Protein AF-A0A512CZ30-F1 (afdb_monomer)

Secondary structure (DSSP, 8-state):
--HHHHHHHHHHHSSS------HHHHHHHHHHHHHHHHHHHHHHTSPPPTTTHHHHHHHHHHHHHHHHHHHHHHHHHHHHHHHHHHSS--HHHHHHHHHHHHHHHHHHHHHHHHH-

Sequence (116 aa):
MSQLLEKQTTRTEQGLPRLFRNRTVDYTLLVVGALVAAFGAYTYFVPATWVLAGLTEAWYLGSWIAGGVLLT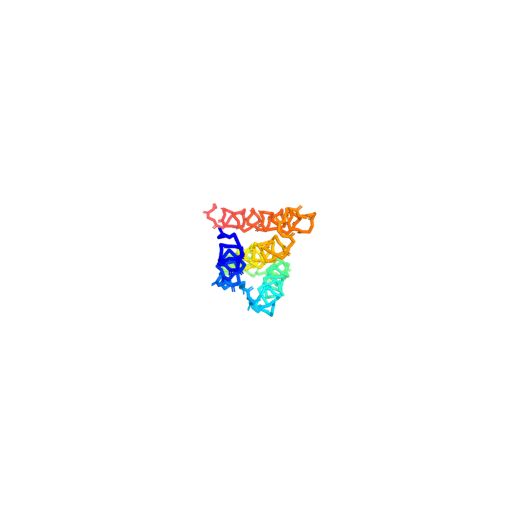AGFGLLGASVRDRSGHWTGDAVMSFVLATLSLAGAVTAAVVLIL

Solvent-accessible surface area (backbone atoms only — not comparable to full-atom values): 5931 Å² total; per-residue (Å²): 143,53,69,69,56,56,57,45,54,56,51,57,65,68,63,53,79,73,75,82,64,60,61,66,56,33,51,48,29,35,53,52,11,50,51,34,28,50,48,14,60,52,51,69,74,54,91,64,56,85,89,44,38,69,61,50,50,53,49,22,36,47,25,32,27,53,8,15,49,32,28,19,52,13,25,42,50,46,14,51,56,44,27,69,69,66,76,47,91,41,72,67,21,53,50,25,41,51,52,12,52,52,26,39,49,52,13,51,52,32,49,51,64,72,71,108

Foldseek 3Di:
DPVVVVVVVVVVVVPPPLPPPPLCQLVVLLVQLVVLLVVLVVLVPDDDDPVCVLVSLCRSLVSLLSSLQSLLVSLQVVLVNVCSVVVHHDPSSVVSNVSSVVSNVRNVVSVVVNVD

Radius of gyration: 20.77 Å; Cα contacts (8 Å, |Δi|>4): 120; chains: 1; bounding box: 44×31×70 Å

Structure (mmCIF, N/CA/C/O backbone):
data_AF-A0A512CZ30-F1
#
_entry.id   AF-A0A512CZ30-F1
#
loop_
_atom_site.group_PDB
_atom_site.id
_atom_site.type_symbol
_atom_site.label_atom_id
_atom_site.label_alt_id
_atom_site.label_comp_id
_atom_site.label_asym_id
_atom_site.label_entity_id
_atom_site.label_seq_id
_atom_site.pdbx_PDB_ins_code
_atom_site.Cartn_x
_atom_site.Cartn_y
_atom_site.Cartn_z
_atom_site.occupancy
_atom_site.B_iso_or_equiv
_atom_site.auth_seq_id
_atom_site.auth_comp_id
_atom_site.auth_asym_id
_atom_site.auth_atom_id
_atom_site.pdbx_PDB_model_num
ATOM 1 N N . MET A 1 1 ? -23.695 19.199 43.116 1.00 48.78 1 MET A N 1
ATOM 2 C CA . MET A 1 1 ? -22.975 19.846 41.995 1.00 48.78 1 MET A CA 1
ATOM 3 C C . MET A 1 1 ? -22.062 18.823 41.309 1.00 48.78 1 MET A C 1
ATOM 5 O O . MET A 1 1 ? -20.856 18.965 41.342 1.00 48.78 1 MET A O 1
ATOM 9 N N . SER A 1 2 ? -22.635 17.741 40.767 1.00 58.16 2 SER A N 1
ATOM 10 C CA . SER A 1 2 ? -21.868 16.608 40.201 1.00 58.16 2 SER A CA 1
ATOM 11 C C . SER A 1 2 ? -22.478 16.134 38.874 1.00 58.16 2 SER A C 1
ATOM 13 O O . SER A 1 2 ? -21.786 16.023 37.871 1.00 58.16 2 SER A O 1
ATOM 15 N N . GLN A 1 3 ? -23.812 16.065 38.791 1.00 55.78 3 GLN A N 1
ATOM 16 C CA . GLN A 1 3 ? -24.497 15.653 37.557 1.00 55.78 3 GLN A CA 1
ATOM 17 C C . GLN A 1 3 ? -24.366 16.630 36.376 1.00 55.78 3 GLN A C 1
ATOM 19 O O . GLN A 1 3 ? -24.480 16.226 35.223 1.00 55.78 3 GLN A O 1
ATOM 24 N N . LEU A 1 4 ? -24.112 17.917 36.640 1.00 55.28 4 LEU A N 1
ATOM 25 C CA . LEU A 1 4 ? -23.858 18.893 35.575 1.00 55.28 4 LEU A CA 1
ATOM 26 C C . LEU A 1 4 ? -22.470 18.717 34.949 1.00 55.28 4 LEU A C 1
ATOM 28 O O . LEU A 1 4 ? -22.330 18.959 33.756 1.00 55.28 4 LEU A O 1
ATOM 32 N N . LEU A 1 5 ? -21.480 18.265 35.729 1.00 55.53 5 LEU A N 1
ATOM 33 C CA . LEU A 1 5 ? -20.143 17.951 35.224 1.00 55.53 5 LEU A CA 1
ATOM 34 C C . LEU A 1 5 ? -20.184 16.677 34.381 1.00 55.53 5 LEU A C 1
ATOM 36 O O . LEU A 1 5 ? -19.722 16.697 33.252 1.00 55.53 5 LEU A O 1
ATOM 40 N N . GLU A 1 6 ? -20.854 15.628 34.854 1.00 52.81 6 GLU A N 1
ATOM 41 C CA . GLU A 1 6 ? -20.995 14.356 34.128 1.00 52.81 6 GLU A CA 1
ATOM 42 C C . GLU A 1 6 ? -21.797 14.490 32.816 1.00 52.81 6 GLU A C 1
ATOM 44 O O . GLU A 1 6 ? -21.465 13.891 31.788 1.00 52.81 6 GLU A O 1
ATOM 49 N N . LYS A 1 7 ? -22.809 15.371 32.799 1.00 51.69 7 LYS A N 1
ATOM 50 C CA . LYS A 1 7 ? -23.544 15.743 31.578 1.00 51.69 7 LYS A CA 1
ATOM 51 C C . LYS A 1 7 ? -22.708 16.599 30.614 1.00 51.69 7 LYS A C 1
ATOM 53 O O . LYS A 1 7 ? -22.988 16.619 29.418 1.00 51.69 7 LYS A O 1
ATOM 58 N N . GLN A 1 8 ? -21.707 17.329 31.110 1.00 52.22 8 GLN A N 1
ATOM 59 C CA . GLN A 1 8 ? -20.781 18.095 30.272 1.00 52.22 8 GLN A CA 1
ATOM 60 C C . GLN A 1 8 ? -19.730 17.174 29.645 1.00 52.22 8 GLN A C 1
ATOM 62 O O . GLN A 1 8 ? -19.528 17.279 28.440 1.00 52.22 8 GLN A O 1
ATOM 67 N N . THR A 1 9 ? -19.155 16.225 30.397 1.00 52.88 9 THR A N 1
ATOM 68 C CA . THR A 1 9 ? -18.165 15.263 29.876 1.00 52.88 9 THR A CA 1
ATOM 69 C C . THR A 1 9 ? -18.752 14.376 28.781 1.00 52.88 9 THR A C 1
ATOM 71 O O . THR A 1 9 ? -18.166 14.244 27.708 1.00 52.88 9 THR A O 1
ATOM 74 N N . THR A 1 10 ? -19.962 13.851 28.994 1.00 52.53 10 THR A N 1
ATOM 75 C CA . THR A 1 10 ? -20.674 13.049 27.981 1.00 52.53 10 THR A CA 1
ATOM 76 C C . THR A 1 10 ? -20.994 13.846 26.712 1.00 52.53 10 THR A C 1
ATOM 78 O O . THR A 1 10 ? -20.930 13.304 25.607 1.00 52.53 10 THR A O 1
ATOM 81 N N . ARG A 1 11 ? -21.271 15.152 26.837 1.00 46.12 11 ARG A N 1
ATOM 82 C CA . ARG A 1 11 ? -21.547 16.038 25.696 1.00 46.12 11 ARG A CA 1
ATOM 83 C C . ARG A 1 11 ? -20.279 16.470 24.956 1.00 46.12 11 ARG A C 1
ATOM 85 O O . ARG A 1 1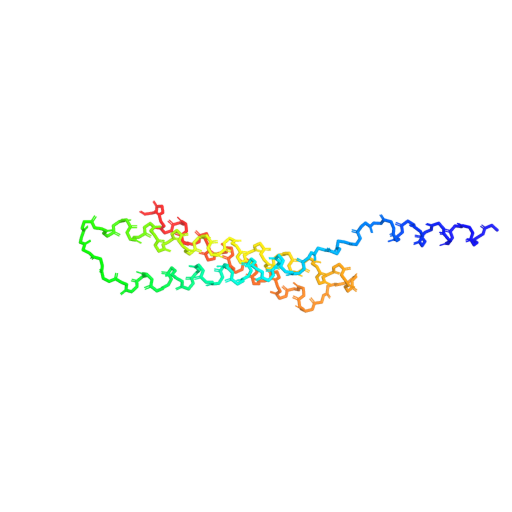1 ? -20.330 16.625 23.739 1.00 46.12 11 ARG A O 1
ATOM 92 N N . THR A 1 12 ? -19.150 16.637 25.646 1.00 52.50 12 THR A N 1
ATOM 93 C CA . THR A 1 12 ? -17.856 16.922 25.002 1.00 52.50 12 THR A CA 1
ATOM 94 C C . THR A 1 12 ? -17.281 15.696 24.295 1.00 52.50 12 THR A C 1
ATOM 96 O O . THR A 1 12 ? -16.701 15.841 23.224 1.00 52.50 12 THR A O 1
ATOM 99 N N . GLU A 1 13 ? -17.521 14.484 24.802 1.00 49.53 13 GLU A N 1
ATOM 100 C CA . GLU A 1 13 ? -17.125 13.236 24.127 1.00 49.53 13 GLU A CA 1
ATOM 101 C C . GLU A 1 13 ? -18.029 12.872 22.934 1.00 49.53 13 GLU A C 1
ATOM 103 O O . GLU A 1 13 ? -17.582 12.218 21.991 1.00 49.53 13 GLU A O 1
ATOM 108 N N . GLN A 1 14 ? -19.287 13.327 22.925 1.00 49.03 14 GLN A N 1
ATOM 109 C CA . GLN A 1 14 ? -20.185 13.225 21.763 1.00 49.03 14 GLN A CA 1
ATOM 110 C C . GLN A 1 14 ? -19.920 14.286 20.681 1.00 49.03 14 GLN A C 1
ATOM 112 O O . GLN A 1 14 ? -20.440 14.157 19.574 1.00 49.03 14 GLN A O 1
ATOM 117 N N . GLY A 1 15 ? -19.144 15.328 20.996 1.00 42.22 15 GLY A N 1
ATOM 118 C CA . GLY A 1 15 ? -18.859 16.460 20.110 1.00 42.22 15 GLY A CA 1
ATOM 119 C C . GLY A 1 15 ? -17.564 16.344 19.308 1.00 42.22 15 GLY A C 1
ATOM 120 O O . GLY A 1 15 ? -17.354 17.137 18.391 1.00 42.22 15 GLY A O 1
ATOM 121 N N . LEU A 1 16 ? -16.703 15.363 19.602 1.00 46.06 16 LEU A N 1
ATOM 122 C CA . LEU A 1 16 ? -15.667 14.993 18.645 1.00 46.06 16 LEU A CA 1
ATOM 123 C C . LEU A 1 16 ? -16.392 14.360 17.461 1.00 46.06 16 LEU A C 1
ATOM 125 O O . LEU A 1 16 ? -17.146 13.408 17.684 1.00 46.06 16 LEU A O 1
ATOM 129 N N . PRO A 1 17 ? -16.221 14.867 16.227 1.00 46.50 17 PRO A N 1
ATOM 130 C CA . PRO A 1 17 ? -16.768 14.207 15.062 1.00 46.50 17 PRO A CA 1
ATOM 131 C C . PRO A 1 17 ? -16.122 12.828 15.031 1.00 46.50 17 PRO A C 1
ATOM 133 O O . PRO A 1 17 ? -14.997 12.669 14.562 1.00 46.50 17 PRO A O 1
ATOM 136 N N . ARG A 1 18 ? -16.819 11.828 15.586 1.00 55.78 18 ARG A N 1
ATOM 137 C CA . ARG A 1 18 ? -16.563 10.426 15.304 1.00 55.78 18 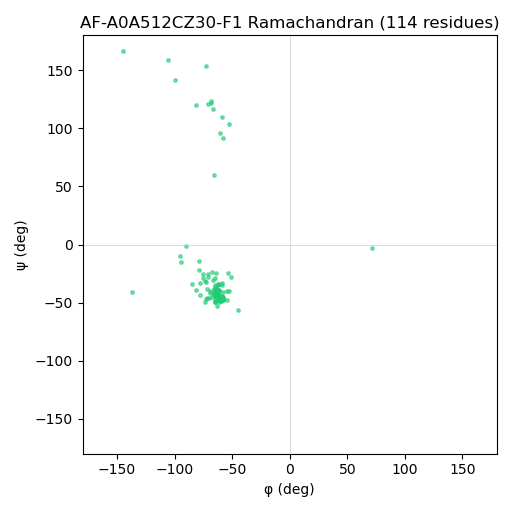ARG A CA 1
ATOM 138 C C . ARG A 1 18 ? -16.625 10.405 13.804 1.00 55.78 18 ARG A C 1
ATOM 140 O O . ARG A 1 18 ? -17.702 10.612 13.245 1.00 55.78 18 ARG A O 1
ATOM 147 N N . LEU A 1 19 ? -15.455 10.331 13.181 1.00 52.31 19 LEU A N 1
ATOM 148 C CA . LEU A 1 19 ? -15.311 10.300 11.749 1.00 52.31 19 LEU A CA 1
ATOM 149 C C . LEU A 1 19 ? -16.122 9.080 11.313 1.00 52.31 19 LEU A C 1
ATOM 151 O O . LEU A 1 19 ? -15.618 7.963 11.248 1.00 52.31 19 LEU A O 1
ATOM 155 N N . PHE A 1 20 ? -17.398 9.292 10.994 1.00 49.22 20 PHE A N 1
ATOM 156 C CA . PHE A 1 20 ? -18.168 8.485 10.065 1.00 49.22 20 PHE A CA 1
ATOM 157 C C . PHE A 1 20 ? -17.516 8.718 8.697 1.00 49.22 20 PHE A C 1
ATOM 159 O O . PHE A 1 20 ? -18.087 9.282 7.769 1.00 49.22 20 PHE A O 1
ATOM 166 N N . ARG A 1 21 ? -16.230 8.371 8.615 1.00 63.00 21 ARG A N 1
ATOM 167 C CA . ARG A 1 21 ? -15.422 8.374 7.417 1.00 63.00 21 ARG A CA 1
ATOM 168 C C . ARG A 1 21 ? -15.960 7.222 6.606 1.00 63.00 21 ARG A C 1
ATOM 170 O O . ARG A 1 21 ? -16.062 6.096 7.093 1.00 63.00 21 ARG A O 1
ATOM 177 N N . ASN A 1 22 ? -16.428 7.554 5.413 1.00 71.19 22 ASN A N 1
ATOM 178 C CA . ASN A 1 22 ? -17.122 6.621 4.556 1.00 71.19 22 ASN A CA 1
ATOM 179 C C . ASN A 1 22 ? -16.197 5.434 4.256 1.00 71.19 22 ASN A C 1
ATOM 181 O O . ASN A 1 22 ? -15.232 5.599 3.514 1.00 71.19 22 ASN A O 1
ATOM 185 N N . ARG A 1 23 ? -16.502 4.246 4.801 1.00 71.00 23 ARG A N 1
ATOM 186 C CA . ARG A 1 23 ? -15.739 3.011 4.532 1.00 71.00 23 ARG A CA 1
ATOM 187 C C . ARG A 1 23 ? -15.611 2.715 3.044 1.00 71.00 23 ARG A C 1
ATOM 189 O O . ARG A 1 23 ? -14.678 2.036 2.638 1.00 71.00 23 ARG A O 1
ATOM 196 N N . THR A 1 24 ? -16.539 3.229 2.237 1.00 79.88 24 THR A N 1
ATOM 197 C CA . THR A 1 24 ? -16.451 3.160 0.779 1.00 79.88 24 THR A CA 1
ATOM 198 C C . THR A 1 24 ? -15.112 3.703 0.290 1.00 79.88 24 THR A C 1
ATOM 200 O O . THR A 1 24 ? -14.514 3.078 -0.568 1.00 79.88 24 THR A O 1
ATOM 203 N N . VAL A 1 25 ? -14.589 4.788 0.873 1.00 79.31 25 VAL A N 1
ATOM 204 C CA . VAL A 1 25 ? -13.286 5.352 0.489 1.00 79.31 25 VAL A CA 1
ATOM 205 C C . VAL A 1 25 ? -12.159 4.372 0.807 1.00 79.31 25 VAL A C 1
ATOM 207 O O . VAL A 1 25 ? -11.376 4.049 -0.081 1.00 79.31 25 VAL A O 1
ATOM 210 N N . ASP A 1 26 ? -12.116 3.830 2.024 1.00 80.00 26 ASP A N 1
ATOM 211 C CA . ASP A 1 26 ? -11.079 2.874 2.433 1.00 80.00 26 ASP A CA 1
ATOM 212 C C . ASP A 1 26 ? -11.103 1.624 1.539 1.00 80.00 26 ASP A C 1
ATOM 214 O O . ASP A 1 26 ? -10.072 1.217 1.004 1.00 80.00 26 ASP A O 1
ATOM 218 N N . TYR A 1 27 ? -12.291 1.063 1.288 1.00 81.69 27 TYR A N 1
ATOM 219 C CA . TYR A 1 27 ? -12.450 -0.079 0.389 1.00 81.69 27 TYR A CA 1
ATOM 220 C C . TYR A 1 27 ? -12.110 0.266 -1.059 1.00 81.69 27 TYR A C 1
ATOM 222 O O . TYR A 1 27 ? -11.472 -0.542 -1.725 1.00 81.69 27 TYR A O 1
ATOM 230 N N . THR A 1 28 ? -12.471 1.451 -1.556 1.00 85.44 28 THR A N 1
ATOM 231 C CA . THR A 1 28 ? -12.085 1.867 -2.911 1.00 85.44 28 THR A CA 1
ATOM 232 C C . THR A 1 28 ? -10.575 2.006 -3.039 1.00 85.44 28 THR A C 1
ATOM 234 O O . THR A 1 28 ? -10.025 1.531 -4.023 1.00 85.44 28 THR A O 1
ATOM 237 N N . LEU A 1 29 ? -9.884 2.565 -2.042 1.00 85.81 29 LEU A N 1
ATOM 238 C CA . LEU A 1 29 ? -8.424 2.665 -2.046 1.00 85.81 29 LEU A CA 1
ATOM 239 C C . LEU A 1 29 ? -7.771 1.284 -2.030 1.00 85.81 29 LEU A C 1
ATOM 241 O O . LEU A 1 29 ? -6.824 1.052 -2.776 1.00 85.81 29 LEU A O 1
ATOM 245 N N . LEU A 1 30 ? -8.309 0.355 -1.236 1.00 88.81 30 LEU A N 1
ATOM 246 C CA . LEU A 1 30 ? -7.822 -1.021 -1.198 1.00 88.81 30 LEU A CA 1
ATOM 247 C C . LEU A 1 30 ? -8.042 -1.748 -2.527 1.00 88.81 30 LEU A C 1
ATOM 249 O O . LEU A 1 30 ? -7.112 -2.355 -3.049 1.00 88.81 30 LEU A O 1
ATOM 253 N N . VAL A 1 31 ? -9.247 -1.664 -3.097 1.00 90.50 31 VAL A N 1
ATOM 254 C CA . VAL A 1 31 ? -9.585 -2.316 -4.370 1.00 90.50 31 VAL A CA 1
ATOM 255 C C . VAL A 1 31 ? -8.771 -1.717 -5.512 1.00 90.50 31 VAL A C 1
ATOM 257 O O . VAL A 1 31 ? -8.143 -2.460 -6.260 1.00 90.50 31 VAL A O 1
ATOM 260 N N . VAL A 1 32 ? -8.726 -0.389 -5.635 1.00 91.06 32 VAL A N 1
ATOM 261 C CA . VAL A 1 32 ? -7.956 0.283 -6.691 1.00 91.06 32 VAL A CA 1
ATOM 262 C C . VAL A 1 32 ? -6.466 0.003 -6.518 1.00 91.06 32 VAL A C 1
ATOM 264 O O . VAL A 1 32 ? -5.811 -0.362 -7.487 1.00 91.06 32 VAL A O 1
ATOM 267 N N . GLY A 1 33 ? -5.931 0.096 -5.298 1.00 84.50 33 GLY A N 1
ATOM 268 C CA . GLY A 1 33 ? -4.528 -0.207 -5.025 1.00 84.50 33 GLY A CA 1
ATOM 269 C C . GLY A 1 33 ? -4.155 -1.648 -5.380 1.00 84.50 33 GLY A C 1
ATOM 270 O O . GLY A 1 33 ? -3.146 -1.873 -6.047 1.00 84.50 33 GLY A O 1
ATOM 271 N N . ALA A 1 34 ? -5.002 -2.617 -5.022 1.00 89.50 34 ALA A N 1
ATOM 272 C CA . ALA A 1 34 ? -4.804 -4.022 -5.372 1.00 89.50 34 ALA A CA 1
ATOM 273 C C . ALA A 1 34 ? -4.865 -4.257 -6.889 1.00 89.50 34 ALA A C 1
ATOM 275 O O . ALA A 1 34 ? -4.016 -4.962 -7.429 1.00 89.50 34 ALA A O 1
ATOM 276 N N . LEU A 1 35 ? -5.829 -3.647 -7.586 1.00 91.44 35 LEU A N 1
ATOM 277 C CA . LEU A 1 35 ? -5.952 -3.754 -9.043 1.00 91.44 35 LEU A CA 1
ATOM 278 C C . LEU A 1 35 ? -4.742 -3.150 -9.760 1.00 91.44 35 LEU A C 1
ATOM 280 O O . LEU A 1 35 ? -4.221 -3.758 -10.690 1.00 91.44 35 LEU A O 1
ATOM 284 N N . VAL A 1 36 ? -4.271 -1.985 -9.315 1.00 88.94 36 VAL A N 1
ATOM 285 C CA . VAL A 1 36 ? -3.104 -1.309 -9.895 1.00 88.94 36 VAL A CA 1
ATOM 286 C C . VAL A 1 36 ? -1.827 -2.124 -9.659 1.00 88.94 36 VAL A C 1
ATOM 288 O O . VAL A 1 36 ? -1.044 -2.311 -10.588 1.00 88.94 36 VAL A O 1
ATOM 291 N N . ALA A 1 37 ? -1.642 -2.686 -8.462 1.00 82.94 37 ALA A N 1
ATOM 292 C CA . ALA A 1 37 ? -0.513 -3.572 -8.178 1.00 82.94 37 ALA A CA 1
ATOM 293 C C . ALA A 1 37 ? -0.568 -4.866 -9.013 1.00 82.94 37 ALA A C 1
ATOM 295 O O . ALA A 1 37 ? 0.435 -5.267 -9.604 1.00 82.94 37 ALA A O 1
ATOM 296 N N . ALA A 1 38 ? -1.743 -5.495 -9.121 1.00 83.12 38 ALA A N 1
ATOM 297 C CA . ALA A 1 38 ? -1.944 -6.693 -9.937 1.00 83.12 38 ALA A CA 1
ATOM 298 C C . ALA A 1 38 ? -1.709 -6.419 -11.429 1.00 83.12 38 ALA A C 1
ATOM 300 O O . ALA A 1 38 ? -1.115 -7.241 -12.125 1.00 83.12 38 ALA A O 1
ATOM 301 N N . PHE A 1 39 ? -2.125 -5.250 -11.915 1.00 82.31 39 PHE A N 1
ATOM 302 C CA . PHE A 1 39 ? -1.837 -4.806 -13.272 1.00 82.31 39 PHE A CA 1
ATOM 303 C C . PHE A 1 39 ? -0.331 -4.626 -13.497 1.00 82.31 39 PHE A C 1
ATOM 305 O O . PHE A 1 39 ? 0.196 -5.145 -14.478 1.00 82.31 39 PHE A O 1
ATOM 312 N N . GLY A 1 40 ? 0.380 -3.994 -12.556 1.00 77.69 40 GLY A N 1
ATOM 313 C CA . GLY A 1 40 ? 1.842 -3.919 -12.581 1.00 77.69 40 GLY A CA 1
ATOM 314 C C . GLY A 1 40 ? 2.491 -5.304 -12.670 1.00 77.69 40 GLY A C 1
ATOM 315 O O . GLY A 1 40 ? 3.339 -5.543 -13.529 1.00 77.69 40 GLY A O 1
ATOM 316 N N . ALA A 1 41 ? 2.047 -6.250 -11.839 1.00 81.25 41 ALA A N 1
ATOM 317 C CA . ALA A 1 41 ? 2.519 -7.634 -11.869 1.00 81.25 41 ALA A CA 1
ATOM 318 C C . ALA A 1 41 ? 2.228 -8.332 -13.207 1.00 81.25 41 ALA A C 1
ATOM 320 O O . ALA A 1 41 ? 3.080 -9.052 -13.712 1.00 81.25 41 ALA A O 1
ATOM 321 N N . TYR A 1 42 ? 1.064 -8.095 -13.815 1.00 78.81 42 TYR A N 1
ATOM 322 C CA . TYR A 1 42 ? 0.742 -8.610 -15.147 1.00 78.81 42 TYR A CA 1
ATOM 323 C C . TYR A 1 42 ? 1.684 -8.042 -16.216 1.00 78.81 42 TYR A C 1
ATOM 325 O O . TYR A 1 42 ? 2.246 -8.796 -17.008 1.00 78.81 42 TYR A O 1
ATOM 333 N N . THR A 1 43 ? 1.902 -6.723 -16.213 1.00 77.00 43 THR A N 1
ATOM 334 C CA . THR A 1 43 ? 2.744 -6.054 -17.216 1.00 77.00 43 THR A CA 1
ATOM 335 C C . THR A 1 43 ? 4.209 -6.475 -17.162 1.00 77.00 43 THR A C 1
ATOM 337 O O . THR A 1 43 ? 4.872 -6.437 -18.192 1.00 77.00 43 THR A O 1
ATOM 340 N N . TYR A 1 44 ? 4.694 -6.956 -16.013 1.00 75.69 44 TYR A N 1
ATOM 341 C CA . TYR A 1 44 ? 6.032 -7.540 -15.886 1.00 75.69 44 TYR A CA 1
ATOM 342 C C . TYR A 1 44 ? 6.250 -8.750 -16.814 1.00 75.69 44 TYR A C 1
ATOM 344 O O . TYR A 1 44 ? 7.350 -8.956 -17.317 1.00 75.69 44 TYR A O 1
ATOM 352 N N . PHE A 1 45 ? 5.206 -9.540 -17.081 1.00 76.00 45 PHE A N 1
ATOM 353 C CA . PHE A 1 45 ? 5.293 -10.723 -17.945 1.00 76.00 45 PHE A CA 1
ATOM 354 C C . PHE A 1 45 ? 5.022 -10.424 -19.427 1.00 76.00 45 PHE A C 1
ATOM 356 O O . PHE A 1 45 ? 5.065 -11.339 -20.251 1.00 76.00 45 PHE A O 1
ATOM 363 N N . VAL A 1 46 ? 4.721 -9.171 -19.787 1.00 71.94 46 VAL A N 1
ATOM 364 C CA . VAL A 1 46 ? 4.435 -8.789 -21.174 1.00 71.94 46 VAL A CA 1
ATOM 365 C C . VAL A 1 46 ? 5.758 -8.594 -21.923 1.00 71.94 46 VAL A C 1
ATOM 367 O O . VAL A 1 46 ? 6.548 -7.732 -21.539 1.00 71.94 46 VAL A O 1
ATOM 370 N N . PRO A 1 47 ? 6.023 -9.352 -23.005 1.00 63.78 47 PRO A N 1
ATOM 371 C CA . PRO A 1 47 ? 7.264 -9.213 -23.753 1.00 63.78 47 PRO A CA 1
ATOM 372 C C . PRO A 1 47 ? 7.322 -7.848 -24.451 1.00 63.78 47 PRO A C 1
ATOM 374 O O . PRO A 1 47 ? 6.515 -7.551 -25.332 1.00 63.78 47 PRO A O 1
ATOM 377 N N . ALA A 1 48 ? 8.294 -7.023 -24.062 1.00 66.00 48 ALA A N 1
ATOM 378 C CA . ALA A 1 48 ? 8.577 -5.735 -24.683 1.00 66.00 48 ALA A CA 1
ATOM 379 C C . ALA A 1 48 ? 9.750 -5.848 -25.663 1.00 66.00 48 ALA A C 1
ATOM 381 O O . ALA A 1 48 ? 10.738 -6.538 -25.411 1.00 66.00 48 ALA A O 1
ATOM 382 N N . THR A 1 49 ? 9.658 -5.152 -26.796 1.00 70.62 49 THR A N 1
ATOM 383 C CA . THR A 1 49 ? 10.799 -4.994 -27.704 1.00 70.62 49 THR A CA 1
ATOM 384 C C . THR A 1 49 ? 11.823 -4.034 -27.090 1.00 70.62 49 THR A C 1
ATOM 386 O O . THR A 1 49 ? 11.469 -3.150 -26.313 1.00 70.62 49 THR A O 1
ATOM 389 N N . TRP A 1 50 ? 13.100 -4.171 -27.461 1.00 57.84 50 TRP A N 1
ATOM 390 C CA . TRP A 1 50 ? 14.229 -3.417 -26.889 1.00 57.84 50 TRP A CA 1
ATOM 391 C C . TRP A 1 50 ? 14.047 -1.886 -26.850 1.00 57.84 50 TRP A C 1
ATOM 393 O O . TRP A 1 50 ? 14.583 -1.232 -25.965 1.00 57.84 50 TRP A O 1
ATOM 403 N N . VAL A 1 51 ? 13.264 -1.314 -27.773 1.00 56.19 51 VAL A N 1
ATOM 404 C CA . VAL A 1 51 ? 12.962 0.132 -27.835 1.00 56.19 51 VAL A CA 1
ATOM 405 C C . VAL A 1 51 ? 11.956 0.567 -26.761 1.00 56.19 51 VAL A C 1
ATOM 407 O O . VAL A 1 51 ? 11.989 1.704 -26.304 1.00 56.19 51 VAL A O 1
ATOM 410 N N . LEU A 1 52 ? 11.066 -0.333 -26.345 1.00 66.56 52 LEU A N 1
ATOM 411 C CA . LEU A 1 52 ? 10.052 -0.079 -25.323 1.00 66.56 52 LEU A CA 1
ATOM 412 C C . LEU A 1 52 ? 10.504 -0.509 -23.927 1.00 66.56 52 LEU A C 1
ATOM 414 O O . LEU A 1 52 ? 9.896 -0.048 -22.971 1.00 66.56 52 LEU A O 1
ATOM 418 N N . ALA A 1 53 ? 11.570 -1.312 -23.805 1.00 66.31 53 ALA A N 1
ATOM 419 C CA . ALA A 1 53 ? 12.028 -1.935 -22.560 1.00 66.31 53 ALA A CA 1
ATOM 420 C C . ALA A 1 53 ? 12.035 -0.970 -21.359 1.00 66.31 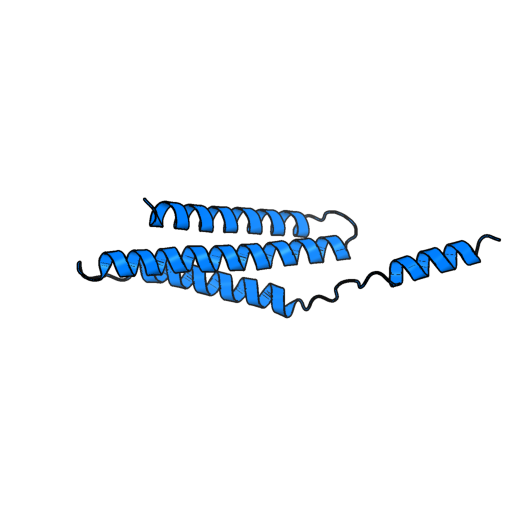53 ALA A C 1
ATOM 422 O O . ALA A 1 53 ? 11.290 -1.203 -20.409 1.00 66.31 53 ALA A O 1
ATOM 423 N N . GLY A 1 54 ? 12.739 0.165 -21.453 1.00 65.81 54 GLY A N 1
ATOM 424 C CA . GLY A 1 54 ? 12.792 1.153 -20.364 1.00 65.81 54 GLY A CA 1
ATOM 425 C C . GLY A 1 54 ? 11.456 1.854 -20.072 1.00 65.81 54 GLY A C 1
ATOM 426 O O . GLY A 1 54 ? 11.161 2.185 -18.925 1.00 65.81 54 GLY A O 1
ATOM 427 N N . LEU A 1 55 ? 10.594 2.035 -21.080 1.00 75.69 55 LEU A N 1
ATOM 428 C CA . LEU A 1 55 ? 9.245 2.574 -20.874 1.00 75.69 55 LEU A CA 1
ATOM 429 C C . LEU A 1 55 ? 8.343 1.547 -20.174 1.00 75.69 55 LEU A C 1
ATOM 431 O O . LEU A 1 55 ? 7.555 1.911 -19.304 1.00 75.69 55 LEU A O 1
ATOM 435 N N . THR A 1 56 ? 8.478 0.264 -20.513 1.00 76.69 56 THR A N 1
ATOM 436 C CA . THR A 1 56 ? 7.790 -0.834 -19.820 1.00 76.69 56 THR A CA 1
ATOM 437 C C . THR A 1 56 ? 8.254 -0.976 -18.378 1.00 76.69 56 THR A C 1
ATOM 439 O O . THR A 1 56 ? 7.408 -1.181 -17.513 1.00 76.69 56 THR A O 1
ATOM 442 N N . GLU A 1 57 ? 9.550 -0.814 -18.104 1.00 77.44 57 GLU A N 1
ATOM 443 C CA . GLU A 1 57 ? 10.104 -0.832 -16.745 1.00 77.44 57 GLU A CA 1
ATOM 444 C C . GLU A 1 57 ? 9.525 0.275 -15.875 1.00 77.44 57 GLU A C 1
ATOM 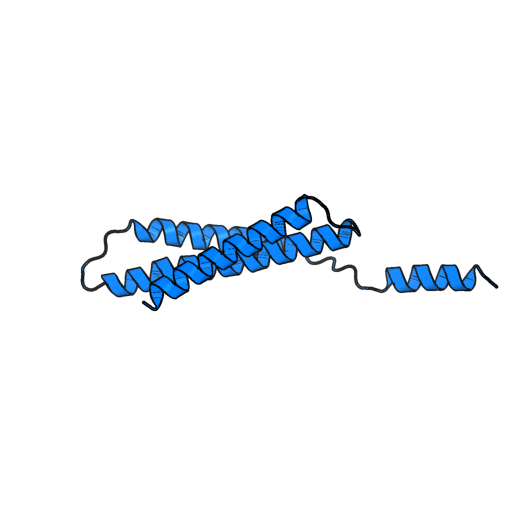446 O O . GLU A 1 57 ? 8.971 0.002 -14.807 1.00 77.44 57 GLU A O 1
ATOM 451 N N . ALA A 1 58 ? 9.526 1.509 -16.382 1.00 83.00 58 ALA A N 1
ATOM 452 C CA . ALA A 1 58 ? 8.865 2.627 -15.721 1.00 83.00 58 ALA A CA 1
ATOM 453 C C . ALA A 1 58 ? 7.363 2.383 -15.510 1.00 83.00 58 ALA A C 1
ATOM 455 O O . ALA A 1 58 ? 6.805 2.789 -14.490 1.00 83.00 58 ALA A O 1
ATOM 456 N N . TRP A 1 59 ? 6.704 1.696 -16.442 1.00 83.25 59 TRP A N 1
ATOM 457 C CA . TRP A 1 59 ? 5.270 1.437 -16.380 1.00 83.25 59 TRP A CA 1
ATOM 458 C C . TRP A 1 59 ? 4.889 0.388 -15.333 1.00 83.25 59 TRP A C 1
ATOM 460 O O . TRP A 1 59 ? 4.000 0.636 -14.507 1.00 83.25 59 TRP A O 1
ATOM 470 N N . TYR A 1 60 ? 5.556 -0.771 -15.326 1.00 82.25 60 TYR A N 1
ATOM 471 C CA . TYR A 1 60 ? 5.247 -1.800 -14.338 1.00 82.25 60 TYR A CA 1
ATOM 472 C C . TYR A 1 60 ? 5.708 -1.355 -12.948 1.00 82.25 60 TYR A C 1
ATOM 474 O O . TYR A 1 60 ? 4.902 -1.399 -12.020 1.00 82.25 60 TYR A O 1
ATOM 482 N N . LEU A 1 61 ? 6.927 -0.822 -12.786 1.00 85.56 61 LEU A N 1
ATOM 483 C CA . LEU A 1 61 ? 7.398 -0.321 -11.486 1.00 85.56 61 LEU A CA 1
ATOM 484 C C . LEU A 1 61 ? 6.542 0.850 -11.002 1.00 85.56 61 LEU A C 1
ATOM 486 O O . LEU A 1 61 ? 6.143 0.871 -9.840 1.00 85.56 61 LEU A O 1
ATOM 490 N N . GLY A 1 62 ? 6.162 1.769 -11.893 1.00 87.25 62 GLY A N 1
ATOM 491 C CA . GLY A 1 62 ? 5.233 2.857 -11.585 1.00 87.25 62 GLY A CA 1
ATOM 492 C C . GLY A 1 62 ? 3.882 2.356 -11.072 1.00 87.25 62 GLY A C 1
ATOM 493 O O . GLY A 1 62 ? 3.357 2.886 -10.091 1.00 87.25 62 GLY A O 1
ATOM 494 N N . SER A 1 63 ? 3.352 1.285 -11.665 1.00 86.94 63 SER A N 1
ATOM 495 C CA . SER A 1 63 ? 2.120 0.636 -11.200 1.00 86.94 63 SER A CA 1
ATOM 496 C C . SER A 1 63 ? 2.296 0.001 -9.815 1.00 86.94 63 SER A C 1
ATOM 498 O O . SER A 1 63 ? 1.440 0.164 -8.950 1.00 86.94 63 SER A O 1
ATOM 500 N N . TRP A 1 64 ? 3.426 -0.654 -9.544 1.00 87.19 64 TRP A N 1
ATOM 501 C CA . TRP A 1 64 ? 3.730 -1.188 -8.209 1.00 87.19 64 TRP A CA 1
ATOM 502 C C . TRP A 1 64 ? 3.837 -0.087 -7.146 1.00 87.19 64 TRP A C 1
ATOM 504 O O . TRP A 1 64 ? 3.288 -0.234 -6.053 1.00 87.19 64 TRP A O 1
ATOM 514 N N . ILE A 1 65 ? 4.473 1.041 -7.473 1.00 91.56 65 ILE A N 1
ATOM 515 C CA . ILE A 1 65 ? 4.580 2.205 -6.584 1.00 91.56 65 ILE A CA 1
ATOM 516 C C . ILE A 1 65 ? 3.189 2.778 -6.300 1.00 91.56 65 ILE A C 1
ATOM 518 O O . ILE A 1 65 ? 2.800 2.916 -5.140 1.00 91.56 65 ILE A O 1
ATOM 522 N N . ALA A 1 66 ? 2.416 3.079 -7.347 1.00 91.56 66 ALA A N 1
ATOM 523 C CA . ALA A 1 66 ? 1.084 3.659 -7.211 1.00 91.56 66 ALA A CA 1
ATOM 524 C C . ALA A 1 66 ? 0.136 2.735 -6.430 1.00 91.56 66 ALA A C 1
ATOM 526 O O . ALA A 1 66 ? -0.529 3.178 -5.492 1.00 91.56 66 ALA A O 1
ATOM 527 N N . GLY A 1 67 ? 0.118 1.442 -6.767 1.00 89.62 67 GLY A N 1
ATOM 528 C CA . GLY A 1 67 ? -0.676 0.434 -6.069 1.00 89.62 67 GLY A CA 1
ATOM 529 C C . GLY A 1 67 ? -0.284 0.317 -4.597 1.00 89.62 67 GLY A C 1
ATOM 530 O O . GLY A 1 67 ? -1.150 0.370 -3.723 1.00 89.62 67 GLY A O 1
ATOM 531 N N . GLY A 1 68 ? 1.017 0.250 -4.306 1.00 90.81 68 GLY A N 1
ATOM 532 C CA . GLY A 1 68 ? 1.525 0.145 -2.941 1.00 90.81 68 GLY A CA 1
ATOM 533 C C . GLY A 1 68 ? 1.234 1.381 -2.081 1.00 90.81 68 GLY A C 1
ATOM 534 O O . GLY A 1 68 ? 0.891 1.239 -0.905 1.00 90.81 68 GLY A O 1
ATOM 535 N N . VAL A 1 69 ? 1.276 2.592 -2.649 1.00 94.12 69 VAL A N 1
ATOM 536 C CA . VAL A 1 69 ? 0.888 3.833 -1.950 1.00 94.12 69 VAL A CA 1
ATOM 537 C C . VAL A 1 69 ? -0.612 3.854 -1.648 1.00 94.12 69 VAL A C 1
ATOM 539 O O . VAL A 1 69 ? -1.008 4.157 -0.521 1.00 94.12 69 VAL A O 1
ATOM 542 N N . LEU A 1 70 ? -1.453 3.486 -2.619 1.00 92.06 70 LEU A N 1
ATOM 543 C CA . LEU A 1 70 ? -2.908 3.433 -2.435 1.00 92.06 70 LEU A CA 1
ATOM 544 C C . LEU A 1 70 ? -3.315 2.399 -1.382 1.00 92.06 70 LEU A C 1
ATOM 546 O O . LEU A 1 70 ? -4.142 2.693 -0.519 1.00 92.06 70 LEU A O 1
ATOM 550 N N . LEU A 1 71 ? -2.692 1.222 -1.405 1.00 91.06 71 LEU A N 1
ATOM 551 C CA . LEU A 1 71 ? -2.883 0.184 -0.395 1.00 91.06 71 LEU A CA 1
ATOM 552 C C . LEU A 1 71 ? -2.421 0.651 0.989 1.00 91.06 71 LEU A C 1
ATOM 554 O O . LEU A 1 71 ? -3.139 0.451 1.965 1.00 91.06 71 LEU A O 1
ATOM 558 N N . THR A 1 72 ? -1.276 1.334 1.084 1.00 94.06 72 THR A N 1
ATOM 559 C CA . THR A 1 72 ? -0.793 1.920 2.348 1.00 94.06 72 THR A CA 1
ATOM 560 C C . THR A 1 72 ? -1.817 2.889 2.929 1.00 94.06 72 THR A C 1
ATOM 562 O O . THR A 1 72 ? -2.161 2.798 4.108 1.00 94.06 72 THR A O 1
ATOM 565 N N . ALA A 1 73 ? -2.342 3.793 2.098 1.00 90.69 73 ALA A N 1
ATOM 566 C CA . ALA A 1 73 ? -3.376 4.733 2.507 1.00 90.69 73 ALA A CA 1
ATOM 567 C C . ALA A 1 73 ? -4.661 4.002 2.930 1.00 90.69 73 ALA A C 1
ATOM 569 O O . ALA A 1 73 ? -5.187 4.272 4.006 1.00 90.69 73 ALA A O 1
ATOM 570 N N . GLY A 1 74 ? -5.139 3.040 2.135 1.00 88.81 74 GLY A N 1
ATOM 571 C CA . GLY A 1 74 ? -6.343 2.264 2.436 1.00 88.81 74 GLY A CA 1
ATOM 572 C C . GLY A 1 74 ? -6.238 1.484 3.748 1.00 88.81 74 GLY A C 1
ATOM 573 O O . GLY A 1 74 ? -7.120 1.584 4.600 1.00 88.81 74 GLY A O 1
ATOM 574 N N . PHE A 1 75 ? -5.138 0.760 3.959 1.00 90.69 75 PHE A N 1
ATOM 575 C CA . PHE A 1 75 ? -4.905 -0.014 5.178 1.00 90.69 75 PHE A CA 1
ATOM 576 C C . PHE A 1 75 ? -4.664 0.869 6.407 1.00 90.69 75 PHE A C 1
ATOM 578 O O . PHE A 1 75 ? -5.190 0.570 7.480 1.00 90.69 75 PHE A O 1
ATOM 585 N N . GLY A 1 76 ? -3.925 1.973 6.266 1.00 89.56 76 GLY A N 1
ATOM 586 C CA . GLY A 1 76 ? -3.694 2.917 7.360 1.00 89.56 76 GLY A CA 1
ATOM 587 C C . GLY A 1 76 ? -4.988 3.583 7.834 1.00 89.56 76 GLY A C 1
ATOM 588 O O . GLY A 1 76 ? -5.222 3.706 9.038 1.00 89.56 76 GLY A O 1
ATOM 589 N N . LEU A 1 77 ? -5.867 3.951 6.898 1.00 88.75 77 LEU A N 1
ATOM 590 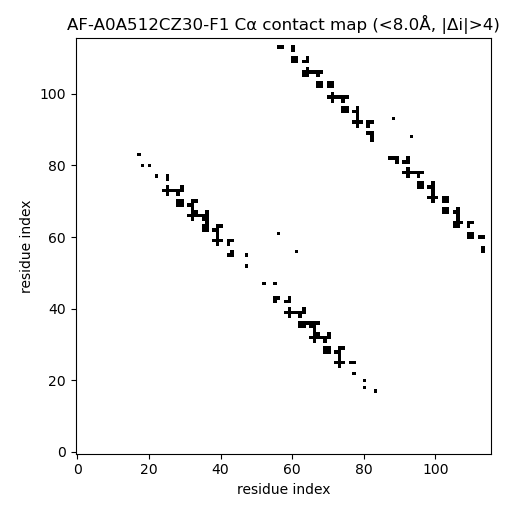C CA . LEU A 1 77 ? -7.189 4.494 7.218 1.00 88.75 77 LEU A CA 1
ATOM 591 C C . LEU A 1 77 ? -8.112 3.443 7.831 1.00 88.75 77 LEU A C 1
ATOM 593 O O . LEU A 1 77 ? -8.772 3.726 8.834 1.00 88.75 77 LEU A O 1
ATOM 597 N N . LEU A 1 78 ? -8.102 2.218 7.299 1.00 87.50 78 LEU A N 1
ATOM 598 C CA . LEU A 1 78 ? -8.862 1.107 7.861 1.00 87.50 78 LEU A CA 1
ATOM 599 C C . LEU A 1 78 ? -8.460 0.857 9.322 1.00 87.50 78 LEU A C 1
ATOM 601 O O . LEU A 1 78 ? -9.337 0.787 10.185 1.00 87.50 78 LEU A O 1
ATOM 605 N N . GLY A 1 79 ? -7.160 0.799 9.613 1.00 87.12 79 GLY A N 1
ATOM 606 C CA . GLY A 1 79 ? -6.636 0.573 10.960 1.00 87.12 79 GLY A CA 1
ATOM 607 C C . GLY A 1 79 ? -6.975 1.670 11.949 1.00 87.12 79 GLY A C 1
ATOM 608 O O . GLY A 1 79 ? -7.430 1.373 13.057 1.00 87.12 79 GLY A O 1
ATOM 609 N N . ALA A 1 80 ? -6.842 2.930 11.531 1.00 86.94 80 ALA A N 1
ATOM 610 C CA . ALA A 1 80 ? -7.293 4.070 12.322 1.00 86.94 80 ALA A CA 1
ATOM 611 C C . ALA A 1 80 ? -8.798 3.967 12.625 1.00 86.94 80 ALA A C 1
ATOM 613 O O . ALA A 1 80 ? -9.201 4.044 13.782 1.00 86.94 80 ALA A O 1
ATOM 614 N N . SER A 1 81 ? -9.622 3.656 11.617 1.00 85.19 81 SER A N 1
ATOM 615 C CA . SER A 1 81 ? -11.075 3.534 11.791 1.00 85.19 81 SER A CA 1
ATOM 616 C C . SER A 1 81 ? -11.479 2.415 12.752 1.00 85.19 81 SER A C 1
ATOM 618 O O . SER A 1 81 ? -12.503 2.519 13.430 1.00 85.19 81 SER A O 1
ATOM 620 N N . VAL A 1 82 ? -10.739 1.302 12.761 1.00 86.38 82 VAL A N 1
ATOM 621 C CA . VAL A 1 82 ? -11.013 0.164 13.642 1.00 86.38 82 VAL A CA 1
ATOM 622 C C . VAL A 1 82 ? -10.634 0.539 15.067 1.00 86.38 82 VAL A C 1
ATOM 624 O O . VAL A 1 82 ? -11.464 0.369 15.957 1.00 86.38 82 VAL A O 1
ATOM 627 N N . ARG A 1 83 ? -9.445 1.124 15.264 1.00 85.88 83 ARG A N 1
ATOM 628 C CA . ARG A 1 83 ? -8.966 1.596 16.569 1.00 85.88 83 ARG A CA 1
ATOM 629 C C . ARG A 1 83 ? -9.905 2.629 17.192 1.00 85.88 83 ARG A C 1
ATOM 631 O O . ARG A 1 83 ? -10.229 2.517 18.372 1.00 85.88 83 ARG A O 1
ATOM 638 N N . ASP A 1 84 ? -10.363 3.598 16.405 1.00 85.69 84 ASP A N 1
ATOM 639 C CA . ASP A 1 84 ? -11.250 4.666 16.879 1.00 85.69 84 ASP A CA 1
ATOM 640 C C . ASP A 1 84 ? -12.619 4.125 17.318 1.00 85.69 84 ASP A C 1
ATOM 642 O O . ASP A 1 84 ? -13.258 4.681 18.210 1.00 85.69 84 ASP A O 1
ATOM 646 N N . ARG A 1 85 ? -13.074 3.015 16.721 1.00 81.75 85 ARG A N 1
ATOM 647 C CA . ARG A 1 85 ? -14.340 2.359 17.081 1.00 81.75 85 ARG A CA 1
ATOM 648 C C . ARG A 1 85 ? -14.224 1.458 18.304 1.00 81.75 85 ARG A C 1
ATOM 650 O O . ARG A 1 85 ? -15.160 1.419 19.096 1.00 81.75 85 ARG A O 1
ATOM 657 N N . SER A 1 86 ? -13.125 0.721 18.443 1.00 83.88 86 SER A N 1
ATOM 658 C CA . SER A 1 86 ? -12.903 -0.162 19.593 1.00 83.88 86 SER A CA 1
ATOM 659 C C . SER A 1 86 ? -12.447 0.591 20.842 1.00 83.88 86 SER A C 1
ATOM 661 O O . SER A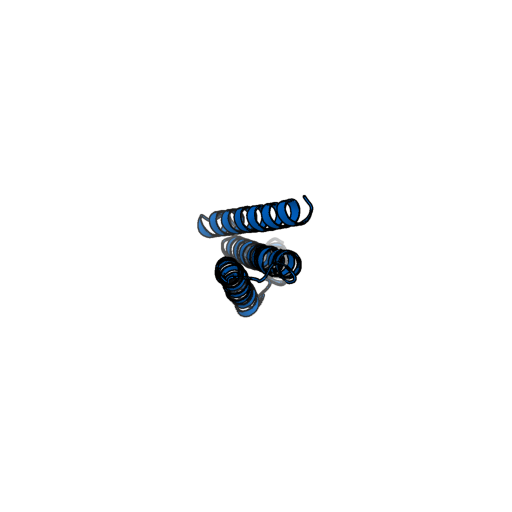 1 86 ? -12.592 0.072 21.942 1.00 83.88 86 SER A O 1
ATOM 663 N N . GLY A 1 87 ? -11.875 1.792 20.703 1.00 84.44 87 GLY A N 1
ATOM 664 C CA . GLY A 1 87 ? -11.327 2.569 21.825 1.00 84.44 87 GLY A CA 1
ATOM 665 C C . GLY A 1 87 ? -10.026 1.995 22.408 1.00 84.44 87 GLY A C 1
ATOM 666 O O . GLY A 1 87 ? -9.410 2.600 23.279 1.00 84.44 87 GLY A O 1
ATOM 667 N N . HIS A 1 88 ? -9.572 0.848 21.903 1.00 84.69 88 HIS A N 1
ATOM 668 C CA . HIS A 1 88 ? -8.311 0.197 22.238 1.00 84.69 88 HIS A CA 1
ATOM 669 C C . HIS A 1 88 ? -7.725 -0.483 20.996 1.00 84.69 88 HIS A C 1
ATOM 671 O O . HIS A 1 88 ? -8.407 -0.671 19.985 1.00 84.69 88 HIS A O 1
ATOM 677 N N . TRP A 1 89 ? -6.455 -0.876 21.066 1.00 88.69 89 TRP A N 1
ATOM 678 C CA . TRP A 1 89 ? -5.813 -1.627 19.991 1.00 88.69 89 TRP A CA 1
ATOM 679 C C . TRP A 1 89 ? -6.415 -3.030 19.882 1.00 88.69 89 TRP A C 1
ATOM 681 O O . TRP A 1 89 ? -6.418 -3.791 20.849 1.00 88.69 89 TRP A O 1
ATOM 691 N N . THR A 1 90 ? -6.949 -3.356 18.708 1.00 91.38 90 THR A N 1
ATOM 692 C CA . THR A 1 90 ? -7.441 -4.693 18.355 1.00 91.38 90 THR A CA 1
ATOM 693 C C . THR A 1 90 ? -6.463 -5.372 17.403 1.00 91.38 90 THR A C 1
ATOM 695 O O . THR A 1 90 ? -5.694 -4.698 16.714 1.00 91.38 90 THR A O 1
ATOM 698 N N . GLY A 1 91 ? -6.512 -6.707 17.332 1.00 91.38 91 GLY A N 1
ATOM 699 C CA . GLY A 1 91 ? -5.719 -7.474 16.365 1.00 91.38 91 GLY A CA 1
ATOM 700 C C . GLY A 1 91 ? -5.944 -7.004 14.925 1.00 91.38 91 GLY A C 1
ATOM 701 O O . GLY A 1 91 ? -4.980 -6.828 14.190 1.00 91.38 91 GLY A O 1
ATOM 702 N N . ASP A 1 92 ? -7.189 -6.683 14.563 1.00 87.50 92 ASP A N 1
ATOM 703 C CA . ASP A 1 92 ? -7.543 -6.157 13.239 1.00 87.50 92 ASP A CA 1
ATOM 704 C C . ASP A 1 92 ? -6.894 -4.797 12.951 1.00 87.50 92 ASP A C 1
ATOM 706 O O . ASP A 1 92 ? -6.355 -4.581 11.863 1.00 87.50 92 ASP A O 1
ATOM 710 N N . ALA A 1 93 ? -6.898 -3.882 13.931 1.00 88.38 93 ALA A N 1
ATOM 711 C CA . ALA A 1 93 ? -6.226 -2.593 13.793 1.00 88.38 93 ALA A CA 1
ATOM 712 C C . ALA A 1 93 ? -4.718 -2.798 13.601 1.00 88.38 93 ALA A C 1
ATOM 714 O O . ALA A 1 93 ? -4.142 -2.264 12.657 1.00 88.38 93 ALA A O 1
ATOM 715 N N . VAL A 1 94 ? -4.085 -3.629 14.433 1.00 93.06 94 VAL A N 1
ATOM 716 C CA . VAL A 1 94 ? -2.650 -3.931 14.314 1.00 93.06 94 VAL A CA 1
ATOM 717 C C . VAL A 1 94 ? -2.333 -4.553 12.954 1.00 93.06 94 VAL A C 1
ATOM 719 O O . VAL A 1 94 ? -1.434 -4.078 12.266 1.00 93.06 94 VAL A O 1
ATOM 722 N N . MET A 1 95 ? -3.100 -5.557 12.530 1.00 95.12 95 MET A N 1
ATOM 723 C CA . MET A 1 95 ? -2.884 -6.248 11.261 1.00 95.12 95 MET A CA 1
ATOM 724 C C . MET A 1 95 ? -3.010 -5.296 10.072 1.00 95.12 95 MET A C 1
ATOM 726 O O . MET A 1 95 ? -2.169 -5.313 9.178 1.00 95.12 95 MET A O 1
ATOM 730 N N . SER A 1 96 ? -4.010 -4.415 10.070 1.00 89.38 96 SER A N 1
ATOM 731 C CA . SER A 1 96 ? -4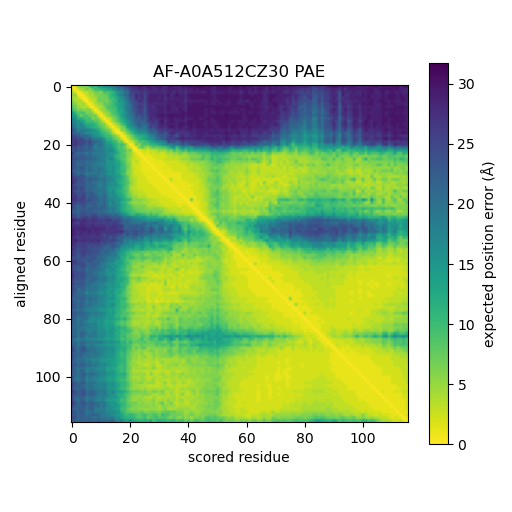.139 -3.418 9.006 1.00 89.38 96 SER A CA 1
ATOM 732 C C . SER A 1 96 ? -2.937 -2.466 8.945 1.00 89.38 96 SER A C 1
ATOM 734 O O . SER A 1 96 ? -2.431 -2.218 7.857 1.00 89.38 96 SER A O 1
ATOM 736 N N . PHE A 1 97 ? -2.384 -2.012 10.075 1.00 92.25 97 PHE A N 1
ATOM 737 C CA . PHE A 1 97 ? -1.154 -1.212 10.053 1.00 92.25 97 PHE A CA 1
ATOM 738 C C . PHE A 1 97 ? 0.059 -2.006 9.564 1.00 92.25 97 PHE A C 1
ATOM 740 O O . PHE A 1 97 ? 0.848 -1.469 8.793 1.00 92.25 97 PHE A O 1
ATOM 747 N N . VAL A 1 98 ? 0.185 -3.284 9.935 1.00 96.75 98 VAL A N 1
ATOM 748 C CA . VAL A 1 98 ? 1.239 -4.164 9.403 1.00 96.75 98 VAL A CA 1
ATOM 749 C C . VAL A 1 98 ? 1.132 -4.273 7.880 1.00 96.75 98 VAL A C 1
ATOM 751 O O . VAL A 1 98 ? 2.128 -4.092 7.183 1.00 96.75 98 VAL A O 1
ATOM 754 N N . LEU A 1 99 ? -0.073 -4.494 7.347 1.00 93.75 99 LEU A N 1
ATOM 755 C CA . LEU A 1 99 ? -0.316 -4.543 5.903 1.00 93.75 99 LEU A CA 1
ATOM 756 C C . LEU A 1 99 ? -0.013 -3.201 5.223 1.00 93.75 99 LEU A C 1
ATOM 758 O O . LEU A 1 99 ? 0.573 -3.190 4.142 1.00 93.75 99 LEU A O 1
ATOM 762 N N . ALA A 1 100 ? -0.336 -2.076 5.867 1.00 92.69 100 ALA A N 1
ATOM 763 C CA . A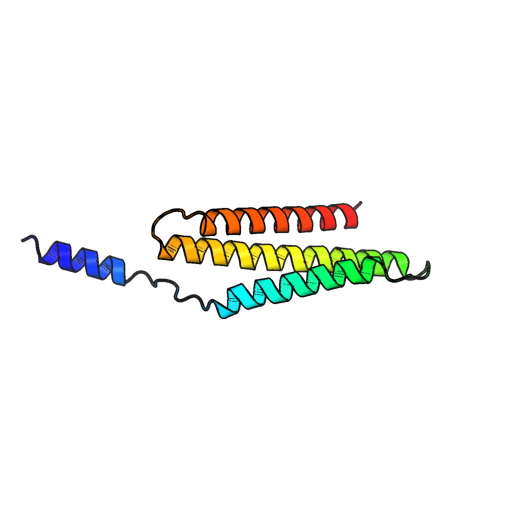LA A 1 100 ? 0.034 -0.751 5.375 1.00 92.69 100 ALA A CA 1
ATOM 764 C C . ALA A 1 100 ? 1.559 -0.594 5.282 1.00 92.69 100 ALA A C 1
ATOM 766 O O . ALA A 1 100 ? 2.075 -0.161 4.255 1.00 92.69 100 ALA A O 1
ATOM 767 N N . THR A 1 101 ? 2.295 -0.988 6.325 1.00 95.88 101 THR A N 1
ATOM 768 C CA . THR A 1 101 ? 3.761 -0.914 6.349 1.00 95.88 101 THR A CA 1
ATOM 769 C C . THR A 1 101 ? 4.397 -1.817 5.296 1.00 95.88 101 THR A C 1
ATOM 771 O O . THR A 1 101 ? 5.307 -1.378 4.597 1.00 95.88 101 THR A O 1
ATOM 774 N N . LEU A 1 102 ? 3.911 -3.050 5.140 1.00 95.94 102 LEU A N 1
ATOM 775 C CA . LEU A 1 102 ? 4.401 -3.974 4.113 1.00 95.94 102 LEU A CA 1
ATOM 776 C C . LEU A 1 102 ? 4.142 -3.440 2.702 1.00 95.94 102 LEU A C 1
ATOM 778 O O . LEU A 1 102 ? 5.019 -3.504 1.843 1.00 95.94 102 LEU A O 1
ATOM 782 N N . SER A 1 103 ? 2.963 -2.864 2.476 1.00 92.75 103 SER A N 1
ATOM 783 C CA . SER A 1 103 ? 2.620 -2.240 1.202 1.00 92.75 103 SER A CA 1
ATOM 784 C C . SER A 1 103 ? 3.521 -1.046 0.880 1.00 92.75 103 SER A C 1
ATOM 786 O O . SER A 1 103 ? 3.977 -0.896 -0.255 1.00 92.75 103 SER A O 1
ATOM 788 N N . LEU A 1 104 ? 3.824 -0.218 1.883 1.00 95.06 104 LEU A N 1
ATOM 789 C CA . LEU A 1 104 ? 4.733 0.912 1.731 1.00 95.06 104 LEU A CA 1
ATOM 790 C C . LEU A 1 104 ? 6.155 0.441 1.428 1.00 95.06 104 LEU A C 1
ATOM 792 O O . LEU A 1 104 ? 6.799 0.990 0.540 1.00 95.06 104 LEU A O 1
ATOM 796 N N . ALA A 1 105 ? 6.630 -0.591 2.128 1.00 94.38 105 ALA A N 1
ATOM 797 C CA . ALA A 1 105 ? 7.934 -1.186 1.866 1.00 94.38 105 ALA A CA 1
ATOM 798 C C . ALA A 1 105 ? 8.030 -1.680 0.415 1.00 94.38 105 ALA A C 1
ATOM 800 O O . ALA A 1 105 ? 8.988 -1.340 -0.271 1.00 94.38 105 ALA A O 1
ATOM 801 N N . GLY A 1 106 ? 7.003 -2.378 -0.084 1.00 89.56 106 GLY A N 1
ATOM 802 C CA . GLY A 1 106 ? 6.931 -2.802 -1.485 1.00 89.56 106 GLY A CA 1
ATOM 803 C C . GLY A 1 106 ? 6.985 -1.633 -2.475 1.00 89.56 106 GLY A C 1
ATOM 804 O O . GLY A 1 106 ? 7.742 -1.687 -3.444 1.00 89.56 106 GLY A O 1
ATOM 805 N N . ALA A 1 107 ? 6.249 -0.547 -2.209 1.00 91.94 107 ALA A N 1
ATOM 806 C CA . ALA A 1 107 ? 6.292 0.661 -3.036 1.00 91.94 107 ALA A CA 1
ATOM 807 C C . ALA A 1 107 ? 7.686 1.308 -3.048 1.00 91.94 107 ALA A C 1
ATOM 809 O O . ALA A 1 107 ? 8.181 1.692 -4.105 1.00 91.94 107 ALA A O 1
ATOM 810 N N . VAL A 1 108 ? 8.337 1.403 -1.886 1.00 95.06 108 VAL A N 1
ATOM 811 C CA . VAL A 1 108 ? 9.692 1.959 -1.763 1.00 95.06 108 VAL A CA 1
ATOM 812 C C . VAL A 1 108 ? 10.704 1.083 -2.494 1.00 95.06 108 VAL A C 1
ATOM 814 O O . VAL A 1 108 ? 11.535 1.612 -3.224 1.00 95.06 108 VAL A O 1
ATOM 817 N N . THR A 1 109 ? 10.625 -0.243 -2.364 1.00 93.00 109 THR A N 1
ATOM 818 C CA . THR A 1 109 ? 11.499 -1.160 -3.106 1.00 93.00 109 THR A CA 1
ATOM 819 C C . THR A 1 109 ? 11.338 -0.976 -4.612 1.00 93.00 109 THR A C 1
ATOM 821 O O . THR A 1 109 ? 12.342 -0.832 -5.303 1.00 93.00 109 THR A O 1
ATOM 824 N N . ALA A 1 110 ? 10.105 -0.904 -5.122 1.00 87.75 110 ALA A N 1
ATOM 825 C CA . ALA A 1 110 ? 9.856 -0.654 -6.542 1.00 87.75 110 ALA A CA 1
ATOM 826 C C . ALA A 1 110 ? 10.408 0.709 -7.001 1.00 87.75 110 ALA A C 1
ATOM 828 O O . ALA A 1 110 ? 10.997 0.799 -8.074 1.00 87.75 110 ALA A O 1
ATOM 829 N N . ALA A 1 111 ? 10.277 1.752 -6.176 1.00 89.75 111 ALA A N 1
ATOM 830 C CA . ALA A 1 111 ? 10.831 3.074 -6.467 1.00 89.75 111 ALA A CA 1
ATOM 831 C C . ALA A 1 111 ? 12.363 3.077 -6.504 1.00 89.75 111 ALA A C 1
ATOM 833 O O . ALA A 1 111 ? 12.947 3.674 -7.399 1.00 89.75 111 ALA A O 1
ATOM 834 N N . VAL A 1 112 ? 13.020 2.395 -5.563 1.00 92.81 112 VAL A N 1
ATOM 835 C CA . VAL A 1 112 ? 14.484 2.274 -5.546 1.00 92.81 112 VAL A CA 1
ATOM 836 C C . VAL A 1 112 ? 14.972 1.517 -6.777 1.00 92.81 112 VAL A C 1
ATOM 838 O O . VAL A 1 112 ? 15.900 1.979 -7.428 1.00 92.81 112 VAL A O 1
ATOM 841 N N . VAL A 1 113 ? 14.323 0.404 -7.132 1.00 88.62 113 VAL A N 1
ATOM 842 C CA . VAL A 1 113 ? 14.659 -0.368 -8.341 1.00 88.62 113 VAL A CA 1
ATOM 843 C C . VAL A 1 113 ? 14.479 0.461 -9.611 1.00 88.62 113 VAL A C 1
ATOM 845 O O . VAL A 1 113 ? 15.253 0.298 -10.536 1.00 88.62 113 VAL A O 1
ATOM 848 N N . LEU A 1 114 ? 13.494 1.360 -9.656 1.00 85.81 114 LEU A N 1
ATOM 849 C CA . LEU A 1 114 ? 13.284 2.241 -10.807 1.00 85.81 114 LEU A CA 1
ATOM 850 C C . LEU A 1 114 ? 14.370 3.323 -10.948 1.00 85.81 114 LEU A C 1
ATOM 852 O O . LEU A 1 114 ? 14.581 3.838 -12.042 1.00 85.81 114 LEU A O 1
ATOM 856 N N . ILE A 1 115 ? 14.992 3.726 -9.838 1.00 88.19 115 ILE A N 1
ATOM 857 C CA . ILE A 1 115 ? 16.012 4.784 -9.810 1.00 88.19 115 ILE A CA 1
ATOM 858 C C . ILE A 1 115 ? 17.409 4.240 -10.141 1.00 88.19 115 ILE A C 1
ATOM 860 O O . ILE A 1 115 ? 18.217 4.983 -10.699 1.00 88.19 115 ILE A O 1
ATOM 864 N N . LEU A 1 116 ? 17.702 3.002 -9.729 1.00 86.19 116 LEU A N 1
ATOM 865 C CA . LEU A 1 116 ? 18.988 2.327 -9.943 1.00 86.19 116 LEU A CA 1
ATOM 866 C C . LEU A 1 116 ? 19.158 1.867 -11.394 1.00 86.19 116 LEU A C 1
ATOM 868 O O . LEU A 1 116 ? 20.296 2.013 -11.893 1.00 86.19 116 LEU A O 1
#

Organism: NCBI:txid422442

Mean predicted aligned error: 10.74 Å

InterPro domains:
  IPR036259 MFS transporter superfamily [SSF103473] (10-106)

pLDDT: mean 78.95, std 15.08, range [42.22, 96.75]

Nearest PDB structures (foldseek):
  7mts-assembly1_B  TM=4.027E-01  e=8.098E+00  Homo sapiens